Protein AF-A0A1F4V806-F1 (afdb_monomer_lite)

Foldseek 3Di:
DVPVDDVVCVVVPVVVVVQVVVQVVVQVVQVVVVHHDDGGDDPDDDDDPVSVVVVVVVVVVVVVVVVVVVVVVVVVVVVVVVVVVVVVVVVVVVVVVVPDDPVVVVVVCVVPDPPDFPPDDDPPDDGPPDPDD

Radius of gyration: 40.06 Å; chains: 1; bounding box: 88×33×92 Å

pLDDT: mean 79.91, std 14.65, range [44.66, 97.81]

Secondary structure (DSSP, 8-state):
-TTSS-HHHHHHTTHHHHHHHHHHHHHHHHHTTT--------------HHHHHHHHHHHHHHHHHHHHHHHHHHHHHHHHHHHHHHHHHHHHHHHHHHH--HHHHHHHHHHH--SPPPS---TTPPPTT----

Sequence (133 aa):
MAREFPASELYTGDVFKYQQSVQNRLISGFEENGVILDEFLVRQIKFSDGYIAAVEQKQIEQEKVKTEEFKAQQEEFIKQQKIIRAEGEARAQDILRQTIDPLVLQKMAIEKWNGILPTYLGGGAEVPFISIR

Organism: NCBI:txid1802620

Structure (mmCIF, N/CA/C/O backbone):
data_AF-A0A1F4V806-F1
#
_entry.id   AF-A0A1F4V806-F1
#
loop_
_atom_site.group_PDB
_atom_site.id
_atom_site.type_symbol
_atom_site.label_atom_id
_atom_site.label_alt_id
_atom_site.label_comp_id
_atom_site.label_asym_id
_atom_site.label_entity_id
_atom_site.label_seq_id
_atom_site.pdbx_PDB_ins_code
_atom_site.Cartn_x
_atom_site.Cartn_y
_atom_site.Cartn_z
_atom_site.occupancy
_atom_site.B_iso_or_equiv
_atom_site.auth_seq_id
_atom_site.auth_comp_id
_atom_site.auth_asym_id
_atom_site.auth_atom_id
_atom_site.pdbx_PDB_model_num
ATOM 1 N N . MET A 1 1 ? -13.486 -4.427 29.146 1.00 47.50 1 MET A N 1
ATOM 2 C CA . MET A 1 1 ? -14.514 -4.729 28.131 1.00 47.50 1 MET A CA 1
ATOM 3 C C . MET A 1 1 ? -14.227 -4.028 26.804 1.00 47.50 1 MET A C 1
ATOM 5 O O . MET A 1 1 ? -13.970 -4.742 25.857 1.00 47.50 1 MET A O 1
ATOM 9 N N . ALA A 1 2 ? -14.088 -2.697 26.722 1.00 49.31 2 ALA A N 1
ATOM 10 C CA . ALA A 1 2 ? -13.635 -2.020 25.482 1.00 49.31 2 ALA A CA 1
ATOM 11 C C . ALA A 1 2 ? -12.101 -2.010 25.243 1.00 49.31 2 ALA A C 1
ATOM 13 O O . ALA A 1 2 ? -11.627 -1.403 24.293 1.00 49.31 2 ALA A O 1
ATOM 14 N N . ARG A 1 3 ? -11.310 -2.638 26.127 1.00 51.06 3 ARG A N 1
ATOM 15 C CA . ARG A 1 3 ? -9.831 -2.655 26.066 1.00 51.06 3 ARG A CA 1
ATOM 16 C C . ARG A 1 3 ? -9.246 -3.859 25.312 1.00 51.06 3 ARG A C 1
ATOM 18 O O . ARG A 1 3 ? -8.048 -3.872 25.078 1.00 51.06 3 ARG A O 1
ATOM 25 N N . GLU A 1 4 ? -10.068 -4.857 24.981 1.00 54.03 4 GLU A N 1
ATOM 26 C CA . GLU A 1 4 ? -9.627 -6.109 24.331 1.00 54.03 4 GLU A CA 1
ATOM 27 C C . GLU A 1 4 ? -9.689 -6.045 22.800 1.00 54.03 4 GLU A C 1
ATOM 29 O O . GLU A 1 4 ? -9.076 -6.873 22.140 1.00 54.03 4 GLU A O 1
ATOM 34 N N . PHE A 1 5 ? -10.377 -5.047 22.241 1.00 54.12 5 PHE A N 1
ATOM 35 C CA . PHE A 1 5 ? -10.454 -4.832 20.801 1.00 54.12 5 PHE A CA 1
ATOM 36 C C . PHE A 1 5 ? -9.709 -3.543 20.468 1.00 54.12 5 PHE A C 1
ATOM 38 O O . PHE A 1 5 ? -10.071 -2.486 21.003 1.00 54.12 5 PHE A O 1
ATOM 45 N N . PRO A 1 6 ? -8.651 -3.590 19.639 1.00 63.25 6 PRO A N 1
ATOM 46 C CA . PRO A 1 6 ? -7.990 -2.378 19.198 1.00 63.25 6 PRO A CA 1
ATOM 47 C C . PRO A 1 6 ? -9.025 -1.536 18.459 1.00 63.25 6 PRO A C 1
ATOM 49 O O . PRO A 1 6 ? -9.763 -2.022 17.606 1.00 63.25 6 PRO A O 1
ATOM 52 N N . ALA A 1 7 ? -9.117 -0.257 18.804 1.00 62.94 7 ALA A N 1
ATOM 53 C CA . ALA A 1 7 ? -10.171 0.590 18.268 1.00 62.94 7 ALA A CA 1
ATOM 54 C C . ALA A 1 7 ? -10.076 0.799 16.740 1.00 62.94 7 ALA A C 1
ATOM 56 O O . ALA A 1 7 ? -11.063 1.187 16.125 1.00 62.94 7 ALA A O 1
ATOM 57 N N . SER A 1 8 ? -8.967 0.398 16.107 1.00 61.41 8 SER A N 1
ATOM 58 C CA . SER A 1 8 ? -8.877 0.186 14.659 1.00 61.41 8 SER A CA 1
ATOM 59 C C . SER A 1 8 ? -9.857 -0.868 14.127 1.00 61.41 8 SER A C 1
ATOM 61 O O . SER A 1 8 ? -10.453 -0.633 13.084 1.00 61.41 8 SER A O 1
ATOM 63 N N . GLU A 1 9 ? -10.071 -1.992 14.819 1.00 63.41 9 GLU A N 1
ATOM 64 C CA . GLU A 1 9 ? -11.011 -3.060 14.415 1.00 63.41 9 GLU A CA 1
ATOM 65 C C . GLU A 1 9 ? -12.473 -2.629 14.593 1.00 63.41 9 GLU A C 1
ATOM 67 O O . GLU A 1 9 ? -13.325 -2.901 13.748 1.00 63.41 9 GLU A O 1
ATOM 72 N N . LEU A 1 10 ? -12.749 -1.869 15.656 1.00 66.06 10 LEU A N 1
ATOM 73 C CA . LEU A 1 10 ? -14.063 -1.264 15.891 1.00 66.06 10 LEU A CA 1
ATOM 74 C C . LEU A 1 10 ? -14.372 -0.137 14.891 1.00 66.06 10 LEU A C 1
ATOM 76 O O . LEU A 1 10 ? -15.538 0.134 14.617 1.00 66.06 10 LEU A O 1
ATOM 80 N N . TYR A 1 11 ? -13.336 0.507 14.346 1.00 63.28 11 TYR A N 1
ATOM 81 C CA . TYR A 1 11 ? -13.442 1.549 13.324 1.00 63.28 11 TYR A CA 1
ATOM 82 C C . TYR A 1 11 ? -13.585 0.981 11.900 1.00 63.28 11 TYR A C 1
ATOM 84 O O . TYR A 1 11 ? -14.305 1.553 11.090 1.00 63.28 11 TYR A O 1
ATOM 92 N N . THR A 1 12 ? -12.941 -0.151 11.588 1.00 63.28 12 THR A N 1
ATOM 93 C CA . THR A 1 12 ? -12.912 -0.738 10.228 1.00 63.28 12 THR A CA 1
ATOM 94 C C . THR A 1 12 ? -14.024 -1.747 9.931 1.00 63.28 12 THR A C 1
ATOM 96 O O . THR A 1 12 ? -14.103 -2.241 8.809 1.00 63.28 12 THR A O 1
ATOM 99 N N . GLY A 1 13 ? -14.927 -2.008 10.884 1.00 61.88 13 GLY A N 1
ATOM 100 C CA . GLY A 1 13 ? -16.185 -2.717 10.619 1.00 61.88 13 GLY A CA 1
ATOM 101 C C . GLY A 1 13 ? -16.409 -4.018 11.390 1.00 61.88 13 GLY A C 1
ATOM 102 O O . GLY A 1 13 ? -17.444 -4.646 11.190 1.00 61.88 13 GLY A O 1
ATOM 103 N N . ASP A 1 14 ? -15.528 -4.415 12.315 1.00 68.94 14 ASP A N 1
ATOM 104 C CA . ASP A 1 14 ? -15.698 -5.654 13.098 1.00 68.94 14 ASP A CA 1
ATOM 105 C C . ASP A 1 14 ? -16.507 -5.437 14.398 1.00 68.94 14 ASP A C 1
ATOM 107 O O . ASP A 1 14 ? -16.266 -6.033 15.450 1.00 68.94 14 ASP A O 1
ATOM 111 N N . VAL A 1 15 ? -17.501 -4.541 14.342 1.00 76.81 15 VAL A N 1
ATOM 112 C CA . VAL A 1 15 ? -18.393 -4.224 15.476 1.00 76.81 15 VAL A CA 1
ATOM 113 C C . VAL A 1 15 ? -19.239 -5.441 15.866 1.00 76.81 15 VAL A C 1
ATOM 115 O O . VAL A 1 15 ? -19.583 -5.607 17.037 1.00 76.81 15 VAL A O 1
ATOM 118 N N . PHE A 1 16 ? -19.516 -6.325 14.905 1.00 81.31 16 PHE A N 1
ATOM 119 C CA . PHE A 1 16 ? -20.316 -7.531 15.098 1.00 81.31 16 PHE A CA 1
ATOM 120 C C . PHE A 1 16 ? -19.672 -8.521 16.080 1.00 81.31 16 PHE A C 1
ATOM 122 O O . PHE A 1 16 ? -20.331 -8.997 17.005 1.00 81.31 16 PHE A O 1
ATOM 129 N N . LYS A 1 17 ? -18.364 -8.796 15.959 1.00 81.31 17 LYS A N 1
ATOM 130 C CA . LYS A 1 17 ? -17.668 -9.684 16.909 1.00 81.31 17 LYS A CA 1
ATOM 131 C C . LYS A 1 17 ? -17.666 -9.117 18.321 1.00 81.31 17 LYS A C 1
ATOM 133 O O . LYS A 1 17 ? -17.868 -9.859 19.284 1.00 81.31 17 LYS A O 1
ATOM 138 N N . TYR A 1 18 ? -17.475 -7.804 18.450 1.00 82.38 18 TYR A N 1
ATOM 139 C CA . TYR A 1 18 ? -17.563 -7.136 19.743 1.00 82.38 18 TYR A CA 1
ATOM 140 C C . TYR A 1 18 ? -18.963 -7.291 20.348 1.00 82.38 18 TYR A C 1
ATOM 142 O O . TYR A 1 18 ? -19.074 -7.742 21.490 1.00 82.38 18 TYR A O 1
ATOM 150 N N . GLN A 1 19 ? -20.015 -7.003 19.571 1.00 86.31 19 GLN A N 1
ATOM 151 C CA . GLN A 1 19 ? -21.415 -7.182 19.970 1.00 86.31 19 GLN A CA 1
ATOM 152 C C . GLN A 1 19 ? -21.678 -8.603 20.473 1.00 86.31 19 GLN A C 1
ATOM 154 O O . GLN A 1 19 ? -22.113 -8.766 21.612 1.00 86.31 19 GLN A O 1
ATOM 159 N N . GLN A 1 20 ? -21.311 -9.624 19.694 1.00 87.56 20 GLN A N 1
ATOM 160 C CA . GLN A 1 20 ? -21.506 -11.024 20.071 1.00 87.56 20 GLN A CA 1
ATOM 161 C C . GLN A 1 20 ? -20.761 -11.383 21.364 1.00 87.56 20 GLN A C 1
ATOM 163 O O . GLN A 1 20 ? -21.303 -12.056 22.240 1.00 87.56 20 GLN A O 1
ATOM 168 N N . SER A 1 21 ? -19.518 -10.911 21.517 1.00 86.06 21 SER A N 1
ATOM 169 C CA . SER A 1 21 ? -18.700 -11.195 22.702 1.00 86.06 21 SER A CA 1
ATOM 170 C C . SER A 1 21 ? -19.262 -10.580 23.986 1.00 86.06 21 SER A C 1
ATOM 172 O O . SER A 1 21 ? -19.058 -11.118 25.076 1.00 86.06 21 SER A O 1
ATOM 174 N N . VAL A 1 22 ? -19.947 -9.441 23.862 1.00 88.00 22 VAL A N 1
ATOM 175 C CA . VAL A 1 22 ? -20.612 -8.767 24.976 1.00 88.00 22 VAL A CA 1
ATOM 176 C C . VAL A 1 22 ? -21.948 -9.446 25.254 1.00 88.00 22 VAL A C 1
ATOM 178 O O . VAL A 1 22 ? -22.209 -9.782 26.405 1.00 88.00 22 VAL A O 1
ATOM 181 N N . GLN A 1 23 ? -22.737 -9.738 24.216 1.00 90.31 23 GLN A N 1
ATOM 182 C CA . GLN A 1 23 ? -24.006 -10.455 24.334 1.00 90.31 23 GLN A CA 1
ATOM 183 C C . GLN A 1 23 ? -23.827 -11.780 25.078 1.00 90.31 23 GLN A C 1
ATOM 185 O O . GLN A 1 23 ? -24.483 -12.000 26.090 1.00 90.31 23 GLN A O 1
ATOM 190 N N . ASN A 1 24 ? -22.867 -12.608 24.659 1.00 89.62 24 ASN A N 1
ATOM 191 C CA . ASN A 1 24 ? -22.615 -13.914 25.272 1.00 89.62 24 ASN A CA 1
ATOM 192 C C . ASN A 1 24 ? -22.257 -13.820 26.763 1.00 89.62 24 ASN A C 1
ATOM 194 O O . ASN A 1 24 ? -22.613 -14.705 27.533 1.00 89.62 24 ASN A O 1
ATOM 198 N N . ARG A 1 25 ? -21.568 -12.751 27.183 1.00 87.69 25 ARG A N 1
ATOM 199 C CA . ARG A 1 25 ? -21.250 -12.517 28.602 1.00 87.69 25 ARG A CA 1
ATOM 200 C C . ARG A 1 25 ? -22.461 -12.026 29.395 1.00 87.69 25 ARG A C 1
ATOM 202 O O . ARG A 1 25 ? -22.554 -12.313 30.583 1.00 87.69 25 ARG A O 1
ATOM 209 N N . LEU A 1 26 ? -23.357 -11.270 28.763 1.00 90.69 26 LEU A N 1
ATOM 210 C CA . LEU A 1 26 ? -24.560 -10.750 29.408 1.00 90.69 26 LEU A CA 1
ATOM 211 C C . LEU A 1 26 ? -25.633 -11.831 29.572 1.00 90.69 26 LEU A C 1
ATOM 213 O O . LEU A 1 26 ? -26.296 -11.822 30.601 1.00 90.69 26 LEU A O 1
ATOM 217 N N . ILE A 1 27 ? -25.764 -12.778 28.634 1.00 91.69 27 ILE A N 1
ATOM 218 C CA . ILE A 1 27 ? -26.780 -13.850 28.690 1.00 91.69 27 ILE A CA 1
ATOM 219 C C . ILE A 1 27 ? -26.809 -14.520 30.068 1.00 91.69 27 ILE A C 1
ATOM 221 O O . ILE A 1 27 ? -27.845 -14.492 30.723 1.00 91.69 27 ILE A O 1
ATOM 225 N N . SER A 1 28 ? -25.667 -15.011 30.562 1.00 87.69 28 SER A N 1
ATOM 226 C CA . SER A 1 28 ? -25.611 -15.722 31.847 1.00 87.69 28 SER A CA 1
ATOM 227 C C . SER A 1 28 ? -26.072 -14.862 33.030 1.00 87.69 28 SER A C 1
ATOM 229 O O . SER A 1 28 ? -26.808 -15.335 33.887 1.00 87.69 28 SER A O 1
ATOM 231 N N . GLY A 1 29 ? -25.702 -13.577 33.058 1.00 89.31 29 GLY A N 1
ATOM 232 C CA . GLY A 1 29 ? -26.121 -12.675 34.134 1.00 89.31 29 GLY A CA 1
ATOM 233 C C . GLY A 1 29 ? -27.606 -12.304 34.075 1.00 89.31 29 GLY A C 1
ATOM 234 O O . GLY A 1 29 ? -28.226 -12.073 35.110 1.00 89.31 29 GLY A O 1
ATOM 235 N N . PHE A 1 30 ? -28.198 -12.238 32.882 1.00 91.69 30 PHE A N 1
ATOM 236 C CA . PHE A 1 30 ? -29.627 -11.960 32.724 1.00 91.69 30 PHE A CA 1
ATOM 237 C C . PHE A 1 30 ? -30.475 -13.199 33.049 1.00 91.69 30 PHE A C 1
ATO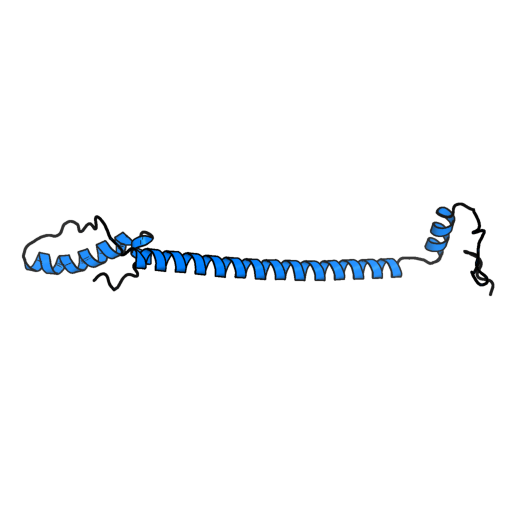M 239 O O . PHE A 1 30 ? -31.473 -13.073 33.763 1.00 91.69 30 PHE A O 1
ATOM 246 N N . GLU A 1 31 ? -30.036 -14.388 32.625 1.00 91.38 31 GLU A N 1
ATOM 247 C CA . GLU A 1 31 ? -30.692 -15.667 32.929 1.00 91.38 31 GLU A CA 1
ATOM 248 C C . GLU A 1 31 ? -30.758 -15.941 34.437 1.00 91.38 31 GLU A C 1
ATOM 250 O O . GLU A 1 31 ? -31.810 -16.337 34.937 1.00 91.38 31 GLU A O 1
ATOM 255 N N . GLU A 1 32 ? -29.686 -15.647 35.184 1.00 91.12 32 GLU A N 1
ATOM 256 C CA . GLU A 1 32 ? -29.665 -15.743 36.655 1.00 91.12 32 GLU A CA 1
ATOM 257 C C . GLU A 1 32 ? -30.748 -14.885 37.334 1.00 91.12 32 GLU A C 1
ATOM 259 O O . GLU A 1 32 ? -31.229 -15.224 38.414 1.00 91.12 32 GLU A O 1
ATOM 264 N N . ASN A 1 33 ? -31.166 -13.793 36.691 1.00 92.31 33 ASN A N 1
ATOM 265 C CA . ASN A 1 33 ? -32.206 -12.890 37.180 1.00 92.31 33 ASN A CA 1
ATOM 266 C C . ASN A 1 33 ? -33.585 -13.166 36.551 1.00 92.31 33 ASN A C 1
ATOM 268 O O . ASN A 1 33 ? -34.515 -12.379 36.736 1.00 92.31 33 ASN A O 1
ATOM 272 N N . GLY A 1 34 ? -33.735 -14.265 35.804 1.00 92.25 34 GLY A N 1
ATOM 273 C CA . GLY A 1 34 ? -34.986 -14.636 35.142 1.00 92.25 34 GLY A CA 1
ATOM 274 C C . GLY A 1 34 ? -35.353 -13.751 33.946 1.00 92.25 34 GLY A C 1
ATOM 275 O O . GLY A 1 34 ? -36.523 -13.695 33.569 1.00 92.25 34 GLY A O 1
ATOM 276 N N . VAL A 1 35 ? -34.383 -13.046 33.355 1.00 93.50 35 VAL A N 1
ATOM 277 C CA . VAL A 1 35 ? -34.581 -12.183 32.183 1.00 93.50 35 VAL A CA 1
ATOM 278 C C . VAL A 1 35 ? -33.952 -12.833 30.952 1.00 93.50 35 VAL A C 1
ATOM 280 O O . VAL A 1 35 ? -32.809 -13.274 30.991 1.00 93.50 35 VAL A O 1
ATOM 283 N N . ILE A 1 36 ? -34.683 -12.859 29.836 1.00 89.88 36 ILE A N 1
ATOM 284 C CA . ILE A 1 36 ? -34.174 -13.357 28.551 1.00 89.88 36 ILE A CA 1
ATOM 285 C C . ILE A 1 36 ? -33.631 -12.174 27.747 1.00 89.88 36 ILE A C 1
ATOM 287 O O . ILE A 1 36 ? -34.353 -11.211 27.484 1.00 89.88 36 ILE A O 1
ATOM 291 N N . LEU A 1 37 ? -32.356 -12.246 27.361 1.00 91.38 37 LEU A N 1
ATOM 292 C CA . LEU A 1 37 ? -31.731 -11.280 26.461 1.00 91.38 37 LEU A CA 1
ATOM 293 C C . LEU A 1 37 ? -31.946 -11.720 25.007 1.00 91.38 37 LEU A C 1
ATOM 295 O O . LEU A 1 37 ? -31.371 -12.718 24.586 1.00 91.38 37 LEU A O 1
ATOM 299 N N . ASP A 1 38 ? -32.744 -10.962 24.256 1.00 89.00 38 ASP A N 1
ATOM 300 C CA . ASP A 1 38 ? -33.022 -11.231 22.837 1.00 89.00 38 ASP A CA 1
ATOM 301 C C . ASP A 1 38 ? -31.846 -10.785 21.944 1.00 89.00 38 ASP A C 1
ATOM 303 O O . ASP A 1 38 ? -31.206 -11.594 21.274 1.00 89.00 38 ASP A O 1
ATOM 307 N N . GLU A 1 39 ? -31.464 -9.504 22.020 1.00 86.62 39 GLU A N 1
ATOM 308 C CA . GLU A 1 39 ? -30.375 -8.948 21.210 1.00 86.62 39 GLU A CA 1
ATOM 309 C C . GLU A 1 39 ? -29.621 -7.818 21.930 1.00 86.62 39 GLU A C 1
ATOM 311 O O . GLU A 1 39 ? -30.214 -6.980 22.618 1.00 86.62 39 GLU A O 1
ATOM 316 N N . PHE A 1 40 ? -28.297 -7.762 21.744 1.00 88.12 40 PHE A N 1
ATOM 317 C CA . PHE A 1 40 ? -27.463 -6.640 22.174 1.00 88.12 40 PHE A CA 1
ATOM 318 C C . PHE A 1 40 ? -26.899 -5.876 20.970 1.00 88.12 40 PHE A C 1
ATOM 320 O O . PHE A 1 40 ? -26.023 -6.357 20.252 1.00 88.12 40 PHE A O 1
ATOM 327 N N . LEU A 1 41 ? -27.345 -4.628 20.806 1.00 86.12 41 LEU A N 1
ATOM 328 C CA . LEU A 1 41 ? -26.933 -3.758 19.706 1.00 86.12 41 LEU A CA 1
ATOM 329 C C . LEU A 1 41 ? -26.093 -2.573 20.186 1.00 86.12 41 LEU A C 1
ATOM 331 O O . LEU A 1 41 ? -26.500 -1.767 21.027 1.00 86.12 41 LEU A O 1
ATOM 335 N N . VAL A 1 42 ? -24.930 -2.408 19.563 1.00 83.56 42 VAL A N 1
ATOM 336 C CA . VAL A 1 42 ? -24.089 -1.209 19.703 1.00 83.56 42 VAL A CA 1
ATOM 337 C C . VAL A 1 42 ? -24.529 -0.168 18.677 1.00 83.56 42 VAL A C 1
ATOM 339 O O . VAL A 1 42 ? -24.332 -0.363 17.483 1.00 83.56 42 VAL A O 1
ATOM 342 N N . ARG A 1 43 ? -25.108 0.948 19.144 1.00 80.06 43 ARG A N 1
ATOM 343 C CA . ARG A 1 43 ? -25.588 2.041 18.273 1.00 80.06 43 ARG A CA 1
ATOM 344 C C . ARG A 1 43 ? -24.478 2.954 17.761 1.00 80.06 43 ARG A C 1
ATOM 346 O O . ARG A 1 43 ? -24.496 3.352 16.605 1.00 80.06 43 ARG A O 1
ATOM 353 N N . GLN A 1 44 ? -23.550 3.340 18.634 1.00 75.12 44 GLN A N 1
ATOM 354 C CA . GLN A 1 44 ? -22.466 4.251 18.284 1.00 75.12 44 GLN A CA 1
ATOM 355 C C . GLN A 1 44 ? -21.262 4.008 19.188 1.00 75.12 44 GLN A C 1
ATOM 357 O O . GLN A 1 44 ? -21.403 3.912 20.407 1.00 75.12 44 GLN A O 1
ATOM 362 N N . ILE A 1 45 ? -20.077 3.977 18.586 1.00 76.25 45 ILE A N 1
ATOM 363 C CA . ILE A 1 45 ? -18.798 4.004 19.291 1.00 76.25 45 ILE A CA 1
ATOM 364 C C . ILE A 1 45 ? -18.183 5.380 19.037 1.00 76.25 45 ILE A C 1
ATOM 366 O O . ILE A 1 45 ? -18.091 5.818 17.891 1.00 76.25 45 ILE A O 1
ATOM 370 N N . LYS A 1 46 ? -17.814 6.093 20.103 1.00 77.94 46 LYS A N 1
ATOM 371 C CA . LYS A 1 46 ? -17.126 7.386 20.013 1.00 77.94 46 LYS A CA 1
ATOM 372 C C . LYS A 1 46 ? -15.682 7.207 20.452 1.00 77.94 46 LYS A C 1
ATOM 374 O O . LYS A 1 46 ? -15.432 6.751 21.566 1.00 77.94 46 LYS A O 1
ATOM 379 N N . PHE A 1 47 ? -14.756 7.586 19.584 1.00 78.00 47 PHE A N 1
ATOM 380 C CA . PHE A 1 47 ? -13.334 7.671 19.901 1.00 78.00 47 PHE A CA 1
ATOM 381 C C . PHE A 1 47 ? -12.960 9.125 20.179 1.00 78.00 47 PHE A C 1
ATOM 383 O O . PHE A 1 47 ? -13.650 10.036 19.726 1.00 78.00 47 PHE A O 1
ATOM 390 N N . SER A 1 48 ? -11.894 9.346 20.949 1.00 84.81 48 SER A N 1
ATOM 391 C CA . SER A 1 48 ? -11.346 10.691 21.113 1.00 84.81 48 SER A CA 1
ATOM 392 C C . SER A 1 48 ? -10.654 11.143 19.827 1.00 84.81 48 SER A C 1
ATOM 394 O O . SER A 1 48 ? -10.067 10.325 19.115 1.00 84.81 48 SER A O 1
ATOM 396 N N . ASP A 1 49 ? -10.659 12.448 19.563 1.00 85.75 49 ASP A N 1
ATOM 397 C CA . ASP A 1 49 ? -10.045 13.018 18.355 1.00 85.75 49 ASP A CA 1
ATOM 398 C C . ASP A 1 49 ? -8.555 12.659 18.246 1.00 85.75 49 ASP A C 1
ATOM 400 O O . ASP A 1 49 ? -8.075 12.264 17.185 1.00 85.75 49 ASP A O 1
ATOM 404 N N . GLY A 1 50 ? -7.828 12.692 19.370 1.00 86.12 50 GLY A N 1
ATOM 405 C CA . GLY A 1 50 ? -6.417 12.297 19.413 1.00 86.12 50 GLY A CA 1
ATOM 406 C C . GLY A 1 50 ? -6.177 10.823 19.067 1.00 86.12 50 GLY A C 1
ATOM 407 O O . GLY A 1 50 ? -5.138 10.489 18.503 1.00 86.12 50 GLY A O 1
ATOM 408 N N . TYR A 1 51 ? -7.134 9.938 19.361 1.00 79.81 51 TYR A N 1
ATOM 409 C CA . TYR A 1 51 ? -7.038 8.530 18.978 1.00 79.81 51 TYR A CA 1
ATOM 410 C C . TYR A 1 51 ? -7.278 8.335 17.476 1.00 79.81 51 TYR A C 1
ATOM 412 O O . TYR A 1 51 ? -6.531 7.599 16.834 1.00 79.81 51 TYR A O 1
ATOM 420 N N . ILE A 1 52 ? -8.282 9.017 16.914 1.00 81.81 52 ILE A N 1
ATOM 421 C CA . ILE A 1 52 ? -8.579 8.983 15.473 1.00 81.81 52 ILE A CA 1
ATOM 422 C C . ILE A 1 52 ? -7.352 9.447 14.682 1.00 81.81 52 ILE A C 1
ATOM 424 O O . ILE A 1 52 ? -6.888 8.722 13.805 1.00 81.81 52 ILE A O 1
ATOM 428 N N . ALA A 1 53 ? -6.767 10.582 15.074 1.00 86.06 53 ALA A N 1
ATOM 429 C CA . ALA A 1 53 ? -5.565 11.119 14.442 1.00 86.06 53 ALA A CA 1
ATOM 430 C C . ALA A 1 53 ? -4.377 10.143 14.514 1.00 86.06 53 ALA A C 1
ATOM 432 O O . ALA A 1 53 ? -3.666 9.956 13.531 1.00 86.06 53 ALA A O 1
ATOM 433 N N . ALA A 1 54 ? -4.166 9.477 15.655 1.00 84.88 54 ALA A N 1
ATOM 434 C CA . ALA A 1 54 ?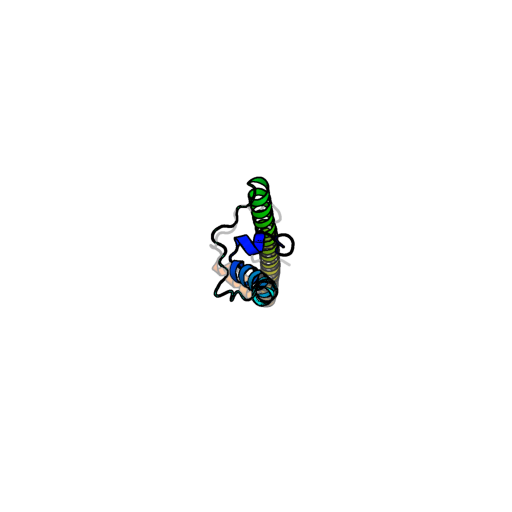 -3.085 8.503 15.803 1.00 84.88 54 ALA A CA 1
ATOM 435 C C . ALA A 1 54 ? -3.277 7.255 14.919 1.00 84.88 54 ALA A C 1
ATOM 437 O O . ALA A 1 54 ? -2.306 6.730 14.372 1.00 84.88 54 ALA A O 1
ATOM 438 N N . VAL A 1 55 ? -4.514 6.768 14.771 1.00 84.31 55 VAL A N 1
ATOM 439 C CA . VAL A 1 55 ? -4.823 5.626 13.895 1.00 84.31 55 VAL A CA 1
ATOM 440 C C . VAL A 1 55 ? -4.647 6.000 12.429 1.00 84.31 55 VAL A C 1
ATOM 442 O O . VAL A 1 55 ? -4.023 5.240 11.692 1.00 84.31 55 VAL A O 1
ATOM 445 N N . GLU A 1 56 ? -5.150 7.160 12.018 1.00 84.00 56 GLU A N 1
ATOM 446 C CA . GLU A 1 56 ? -4.991 7.675 10.657 1.00 84.00 56 GLU A CA 1
ATOM 447 C C . GLU A 1 56 ? -3.509 7.862 10.312 1.00 84.00 56 GLU A C 1
ATOM 449 O O . GLU A 1 56 ? -3.036 7.350 9.299 1.00 84.00 56 GLU A O 1
ATOM 454 N N . GLN A 1 57 ? -2.740 8.475 11.212 1.00 89.44 57 GLN A N 1
ATOM 455 C CA . GLN A 1 57 ? -1.297 8.636 11.052 1.00 89.44 57 GLN A CA 1
ATOM 456 C C . GLN A 1 57 ? -0.584 7.288 10.885 1.00 89.44 57 GLN A C 1
ATOM 458 O O . GLN A 1 57 ? 0.253 7.134 9.996 1.00 89.44 57 GLN A O 1
ATOM 463 N N . LYS A 1 58 ? -0.948 6.283 11.690 1.00 90.25 58 LYS A N 1
ATOM 464 C CA . LYS A 1 58 ? -0.394 4.930 11.567 1.00 90.25 58 LYS A CA 1
ATOM 465 C C . LYS A 1 58 ? -0.747 4.284 10.223 1.00 90.25 58 LYS A C 1
ATOM 467 O O . LYS A 1 58 ? 0.100 3.606 9.648 1.00 90.25 58 LYS A O 1
ATOM 472 N N . GLN A 1 59 ? -1.967 4.478 9.719 1.00 87.44 59 GLN A N 1
ATOM 473 C CA . GLN A 1 59 ? -2.368 3.978 8.398 1.00 87.44 59 GLN A CA 1
ATOM 474 C C . GLN A 1 59 ? -1.559 4.648 7.282 1.00 87.44 59 GLN A C 1
ATOM 476 O O . GLN A 1 59 ? -1.023 3.951 6.423 1.00 87.44 59 GLN A O 1
ATOM 481 N N . ILE A 1 60 ? -1.385 5.972 7.348 1.00 91.62 60 ILE A N 1
ATOM 482 C CA . ILE A 1 60 ? -0.565 6.736 6.398 1.00 91.62 60 ILE A CA 1
ATOM 483 C C . ILE A 1 60 ? 0.886 6.242 6.412 1.00 91.62 60 ILE A C 1
ATOM 485 O O . ILE A 1 60 ? 1.498 6.071 5.360 1.00 91.62 60 ILE A O 1
ATOM 489 N N . GLU A 1 61 ? 1.465 6.006 7.588 1.00 92.69 61 GLU A N 1
ATOM 490 C CA . GLU A 1 61 ? 2.829 5.481 7.710 1.00 92.69 61 GLU A CA 1
ATOM 491 C C . GLU A 1 61 ? 2.961 4.075 7.121 1.00 92.69 61 GLU A C 1
ATOM 493 O O . GLU A 1 61 ? 3.909 3.811 6.384 1.00 92.69 61 GLU A O 1
ATOM 498 N N . GLN A 1 62 ? 1.996 3.189 7.379 1.00 92.50 62 GLN A N 1
ATOM 499 C CA . GLN A 1 62 ? 1.972 1.850 6.787 1.00 92.50 62 GLN A CA 1
ATOM 500 C C . GLN A 1 62 ? 1.856 1.897 5.259 1.00 92.50 62 GLN A C 1
ATOM 502 O O . GLN A 1 62 ? 2.556 1.159 4.563 1.00 92.50 62 GLN A O 1
ATOM 507 N N . GLU A 1 63 ? 1.011 2.779 4.726 1.00 93.44 63 GLU A N 1
ATOM 508 C CA . GLU A 1 63 ? 0.867 2.976 3.285 1.00 93.44 63 GLU A CA 1
ATOM 509 C C . GLU A 1 63 ? 2.148 3.542 2.657 1.00 93.44 63 GLU A C 1
ATOM 511 O O . GLU A 1 63 ? 2.581 3.069 1.603 1.00 93.44 63 GLU A O 1
ATOM 516 N N . LYS A 1 64 ? 2.814 4.490 3.330 1.00 95.44 64 LYS A N 1
ATOM 517 C CA . LYS A 1 64 ? 4.115 5.026 2.904 1.00 95.44 64 LYS A CA 1
ATOM 518 C C . LYS A 1 64 ? 5.192 3.952 2.863 1.00 95.44 64 LYS A C 1
ATOM 520 O O . LYS A 1 64 ? 5.884 3.852 1.856 1.00 95.44 64 LYS A O 1
ATOM 525 N N . VAL A 1 65 ? 5.314 3.134 3.911 1.00 95.12 65 VAL A N 1
ATOM 526 C CA . VAL A 1 65 ? 6.279 2.022 3.943 1.00 95.12 65 VAL A CA 1
ATOM 527 C C . VAL A 1 65 ? 6.032 1.079 2.769 1.00 95.12 65 VAL A C 1
ATOM 529 O O . VAL A 1 65 ? 6.948 0.810 2.000 1.00 95.12 65 VAL A O 1
ATOM 532 N N . LYS A 1 66 ? 4.779 0.663 2.562 1.00 95.12 66 LYS A N 1
ATOM 533 C CA . LYS A 1 66 ? 4.405 -0.215 1.448 1.00 95.12 66 LYS A CA 1
ATOM 534 C C . LYS A 1 66 ? 4.714 0.413 0.083 1.00 95.12 66 LYS A C 1
ATOM 536 O O . LYS A 1 66 ? 5.154 -0.272 -0.836 1.00 95.12 66 LYS A O 1
ATOM 541 N N . THR A 1 67 ? 4.498 1.719 -0.055 1.00 95.50 67 THR A N 1
ATOM 542 C CA . THR A 1 67 ? 4.803 2.464 -1.284 1.00 95.50 67 THR A CA 1
ATOM 543 C C . THR A 1 67 ? 6.303 2.495 -1.564 1.00 95.50 67 THR A C 1
ATOM 545 O O . THR A 1 67 ? 6.718 2.221 -2.689 1.00 95.50 67 THR A O 1
ATOM 548 N N . GLU A 1 68 ? 7.121 2.785 -0.553 1.00 95.44 68 GLU A N 1
ATOM 549 C CA . GLU A 1 68 ? 8.581 2.786 -0.689 1.00 95.44 68 GLU A CA 1
ATOM 550 C C . GLU A 1 68 ? 9.129 1.379 -0.972 1.00 95.44 68 GLU A C 1
ATOM 552 O O . GLU A 1 68 ? 10.010 1.228 -1.815 1.00 95.44 68 GLU A O 1
ATOM 557 N N . GLU A 1 69 ? 8.562 0.331 -0.365 1.00 96.19 69 GLU A N 1
ATOM 558 C CA . GLU A 1 69 ? 8.900 -1.062 -0.689 1.00 96.19 69 GLU A CA 1
ATOM 559 C C . GLU A 1 69 ? 8.622 -1.392 -2.163 1.00 96.19 69 GLU A C 1
ATOM 561 O O . GLU A 1 69 ? 9.482 -1.947 -2.850 1.00 96.19 69 GLU A O 1
ATOM 566 N N . PHE A 1 70 ? 7.449 -1.015 -2.685 1.00 96.38 70 PHE A N 1
ATOM 567 C CA . PHE A 1 70 ? 7.133 -1.215 -4.101 1.00 96.38 70 PHE A CA 1
ATOM 568 C C . PHE A 1 70 ? 8.045 -0.413 -5.025 1.00 96.38 70 PHE A C 1
ATOM 570 O O . PHE A 1 70 ? 8.440 -0.906 -6.083 1.00 96.38 70 PHE A O 1
ATOM 577 N N . LYS A 1 71 ? 8.399 0.811 -4.634 1.00 97.25 71 LYS A N 1
ATOM 578 C CA . LYS A 1 71 ? 9.323 1.648 -5.396 1.00 97.25 71 LYS A CA 1
ATOM 579 C C . LYS A 1 71 ? 10.722 1.033 -5.440 1.00 97.25 71 LYS A C 1
ATOM 581 O O . LYS A 1 71 ? 11.298 0.940 -6.521 1.00 97.25 71 LYS A O 1
ATOM 586 N N . ALA A 1 72 ? 11.228 0.539 -4.312 1.00 96.31 72 ALA A N 1
ATOM 587 C CA . ALA A 1 72 ? 12.509 -0.159 -4.250 1.00 96.31 72 ALA A CA 1
ATOM 588 C C . ALA A 1 72 ? 12.519 -1.409 -5.148 1.00 96.31 72 ALA A C 1
ATOM 590 O O . ALA A 1 72 ? 13.452 -1.602 -5.928 1.00 96.31 72 ALA A O 1
ATOM 591 N N . GLN A 1 73 ? 11.450 -2.215 -5.115 1.00 97.19 73 GLN A N 1
ATOM 592 C CA . GLN A 1 73 ? 11.300 -3.364 -6.018 1.00 97.19 73 GLN A CA 1
ATOM 593 C C . GLN A 1 73 ? 11.273 -2.935 -7.492 1.00 97.19 73 GLN A C 1
ATOM 595 O O . GLN A 1 73 ? 11.927 -3.548 -8.334 1.00 97.19 73 GLN A O 1
ATOM 600 N N . GLN A 1 74 ? 10.551 -1.861 -7.824 1.00 97.19 74 GLN A N 1
ATOM 601 C CA . GLN A 1 74 ? 10.514 -1.325 -9.184 1.00 97.19 74 GLN A CA 1
ATOM 602 C C . GLN A 1 74 ? 11.906 -0.885 -9.663 1.00 97.19 74 GLN A C 1
ATOM 604 O O . GLN A 1 74 ? 12.295 -1.197 -10.790 1.00 97.19 74 GLN A O 1
ATOM 609 N N . GLU A 1 75 ? 12.673 -0.195 -8.820 1.00 96.56 75 GLU A N 1
ATOM 610 C CA . GLU A 1 75 ? 14.045 0.211 -9.134 1.00 96.56 75 GLU A CA 1
ATOM 611 C C . GLU A 1 75 ? 14.974 -0.995 -9.333 1.00 96.56 75 GLU A C 1
ATOM 613 O O . GLU A 1 75 ? 15.809 -0.987 -10.244 1.00 96.56 75 GLU A O 1
ATOM 618 N N . GLU A 1 76 ? 14.793 -2.062 -8.551 1.00 97.44 76 GLU A N 1
ATOM 619 C CA . GLU A 1 76 ? 15.519 -3.317 -8.736 1.00 97.44 76 GLU A CA 1
ATOM 620 C C . GLU A 1 76 ? 15.213 -3.953 -10.099 1.00 97.44 76 GLU A C 1
ATOM 622 O O . GLU A 1 76 ? 16.140 -4.301 -10.838 1.00 97.44 76 GLU A O 1
ATOM 627 N N . PHE A 1 77 ? 13.938 -4.029 -10.491 1.00 97.75 77 PHE A N 1
ATOM 628 C CA . PHE A 1 77 ? 13.551 -4.528 -11.813 1.00 97.75 77 PHE A CA 1
ATOM 629 C C . PHE A 1 77 ? 14.141 -3.682 -12.944 1.00 97.75 77 PHE A C 1
ATOM 631 O O . PHE A 1 77 ? 14.658 -4.230 -13.919 1.00 97.75 77 PHE A O 1
ATOM 638 N N . ILE A 1 78 ? 14.131 -2.352 -12.812 1.00 97.06 78 ILE A N 1
ATOM 639 C CA . ILE A 1 78 ? 14.744 -1.447 -13.796 1.00 97.06 78 ILE A CA 1
ATOM 640 C C . ILE A 1 78 ? 16.253 -1.697 -13.894 1.00 97.06 78 ILE A C 1
ATOM 642 O O . ILE A 1 78 ? 16.809 -1.728 -14.997 1.00 97.06 78 ILE A O 1
ATOM 646 N N . LYS A 1 79 ? 16.936 -1.891 -12.761 1.00 97.69 79 LYS A N 1
ATOM 647 C CA . LYS A 1 79 ? 18.365 -2.225 -12.731 1.00 97.69 79 LYS A CA 1
ATOM 648 C C . LYS A 1 79 ? 18.634 -3.544 -13.458 1.00 97.69 79 LYS A C 1
ATOM 650 O O . LYS A 1 79 ? 19.508 -3.580 -14.323 1.00 97.69 79 LYS A O 1
ATOM 655 N N . GLN A 1 80 ? 17.877 -4.596 -13.153 1.00 97.31 80 GLN A N 1
ATOM 656 C CA . GLN A 1 80 ? 18.014 -5.900 -13.811 1.00 97.31 80 GLN A CA 1
ATOM 657 C C . GLN A 1 80 ? 17.749 -5.800 -15.319 1.00 97.31 80 GLN A C 1
ATOM 659 O O . GLN A 1 80 ? 18.538 -6.298 -16.121 1.00 97.31 80 GLN A O 1
ATOM 664 N N . GLN A 1 81 ? 16.701 -5.078 -15.727 1.00 97.56 81 GLN A N 1
ATOM 665 C CA . GLN A 1 81 ? 16.385 -4.850 -17.136 1.00 97.56 81 GLN A CA 1
ATOM 666 C C . GLN A 1 81 ? 17.536 -4.157 -17.880 1.00 97.56 81 GLN A C 1
ATOM 668 O O . GLN A 1 81 ? 17.858 -4.539 -19.006 1.00 97.56 81 GLN A O 1
ATOM 673 N N . LYS A 1 82 ? 18.177 -3.153 -17.264 1.00 97.81 82 LYS A N 1
ATOM 674 C CA . LYS A 1 82 ? 19.338 -2.462 -17.849 1.00 97.81 82 LYS A CA 1
ATOM 675 C C . LYS A 1 82 ? 20.534 -3.394 -18.026 1.00 97.81 82 LYS A C 1
ATOM 677 O O . LYS A 1 82 ? 21.172 -3.334 -19.072 1.00 97.81 82 LYS A O 1
ATOM 682 N N . ILE A 1 83 ? 20.811 -4.252 -17.044 1.00 97.69 83 ILE A N 1
ATOM 683 C CA . ILE A 1 83 ? 21.892 -5.245 -17.126 1.00 97.69 83 ILE A CA 1
ATOM 684 C C . ILE A 1 83 ? 21.627 -6.207 -18.287 1.00 97.69 83 ILE A C 1
ATOM 686 O O . ILE A 1 83 ? 22.467 -6.339 -19.169 1.00 97.69 83 ILE A O 1
ATOM 690 N N . ILE A 1 84 ? 20.428 -6.794 -18.349 1.00 97.44 84 ILE A N 1
ATOM 691 C CA . ILE A 1 84 ? 20.049 -7.737 -19.412 1.00 97.44 84 ILE A CA 1
ATOM 692 C C . ILE A 1 84 ? 20.137 -7.075 -20.792 1.00 97.44 84 ILE A C 1
ATOM 694 O O . ILE A 1 84 ? 20.631 -7.681 -21.742 1.00 97.44 84 ILE A O 1
ATOM 698 N N . ARG A 1 85 ? 19.686 -5.819 -20.915 1.00 96.44 85 ARG A N 1
ATOM 699 C CA . ARG A 1 85 ? 19.799 -5.062 -22.167 1.00 96.44 85 ARG A CA 1
ATOM 700 C C . ARG A 1 85 ? 21.259 -4.855 -22.566 1.00 96.44 85 ARG A C 1
ATOM 702 O O . ARG A 1 85 ? 21.603 -5.154 -23.704 1.00 96.44 85 ARG A O 1
ATOM 709 N N . ALA A 1 86 ? 22.101 -4.389 -21.646 1.00 96.31 86 ALA A N 1
ATOM 710 C CA . ALA A 1 86 ? 23.519 -4.161 -21.914 1.00 96.31 86 ALA A CA 1
ATOM 711 C C . ALA A 1 86 ? 24.248 -5.460 -22.295 1.00 96.31 86 ALA A C 1
ATOM 713 O O . ALA A 1 86 ? 25.047 -5.467 -23.227 1.00 96.31 86 ALA A O 1
ATOM 714 N N . GLU A 1 87 ? 23.934 -6.578 -21.635 1.00 96.75 87 GLU A N 1
ATOM 715 C CA . GLU A 1 87 ? 24.456 -7.897 -22.004 1.00 96.75 87 GLU A CA 1
ATOM 716 C C . GLU A 1 87 ? 23.997 -8.335 -23.400 1.00 96.75 87 GLU A C 1
ATOM 718 O O . GLU A 1 87 ? 24.794 -8.865 -24.174 1.00 96.75 87 GLU A O 1
ATOM 723 N N . GLY A 1 88 ? 22.723 -8.114 -23.735 1.00 96.94 88 GLY A N 1
ATOM 724 C CA . GLY A 1 88 ? 22.180 -8.407 -25.061 1.00 96.94 88 GLY A CA 1
ATOM 725 C C . GLY A 1 88 ? 22.857 -7.587 -26.159 1.00 96.94 88 GLY A C 1
ATOM 726 O O . GLY A 1 88 ? 23.244 -8.138 -27.187 1.00 96.94 88 GLY A O 1
ATOM 727 N N . GLU A 1 89 ? 23.057 -6.291 -25.920 1.00 94.69 89 GLU A N 1
ATOM 728 C CA . GLU A 1 89 ? 23.776 -5.394 -26.828 1.00 94.69 89 GLU A CA 1
ATOM 729 C C . GLU A 1 89 ? 25.243 -5.811 -26.989 1.00 94.69 89 GLU A C 1
ATOM 731 O O . GLU A 1 89 ? 25.723 -5.902 -28.117 1.00 94.69 89 GLU A O 1
ATOM 736 N N . ALA A 1 90 ? 25.940 -6.139 -25.896 1.00 93.81 90 ALA A N 1
ATOM 737 C CA . ALA A 1 90 ? 27.325 -6.607 -25.943 1.00 93.81 90 ALA A CA 1
ATOM 738 C C . ALA A 1 90 ? 27.462 -7.899 -26.765 1.00 93.81 90 ALA A C 1
ATOM 740 O O . ALA A 1 90 ? 28.272 -7.957 -27.689 1.00 93.81 90 ALA A O 1
ATOM 741 N N . ARG A 1 91 ? 26.604 -8.900 -26.516 1.00 92.19 91 ARG A N 1
ATOM 742 C CA . ARG A 1 91 ? 26.596 -10.148 -27.299 1.00 92.19 91 ARG A CA 1
ATOM 743 C C . ARG A 1 91 ? 26.277 -9.901 -28.771 1.00 92.19 91 ARG A C 1
ATOM 745 O O . ARG A 1 91 ? 26.895 -10.515 -29.635 1.00 92.19 91 ARG A O 1
ATOM 752 N N . ALA A 1 92 ? 25.335 -9.006 -29.072 1.00 89.44 92 ALA A N 1
ATOM 753 C CA . ALA A 1 92 ? 25.020 -8.642 -30.450 1.00 89.44 92 ALA A CA 1
ATOM 754 C C . ALA A 1 92 ? 26.230 -8.004 -31.154 1.00 89.44 92 ALA A C 1
ATOM 756 O O . ALA A 1 9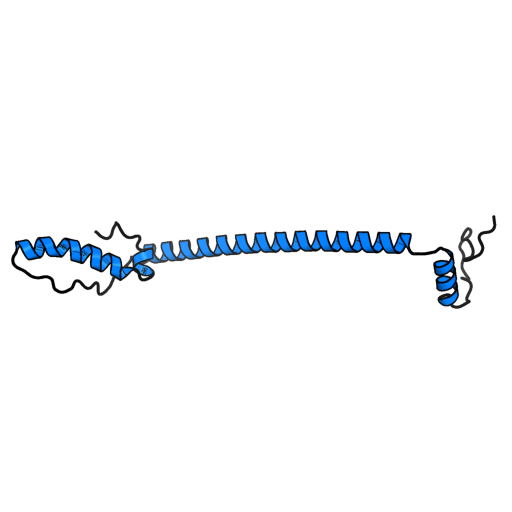2 ? 26.534 -8.367 -32.288 1.00 89.44 92 ALA A O 1
ATOM 757 N N . GLN A 1 93 ? 26.954 -7.107 -30.477 1.00 87.50 93 GLN A N 1
ATOM 758 C CA . GLN A 1 93 ? 28.184 -6.506 -31.001 1.00 87.50 93 GLN A CA 1
ATOM 759 C C . GLN A 1 93 ? 29.290 -7.544 -31.226 1.00 87.50 93 GLN A C 1
ATOM 761 O O . GLN A 1 93 ? 29.959 -7.502 -32.258 1.00 87.50 93 GLN A O 1
ATOM 766 N N . ASP A 1 94 ? 29.461 -8.497 -30.310 1.00 89.75 94 ASP A N 1
ATOM 767 C CA . ASP A 1 94 ? 30.443 -9.574 -30.464 1.00 89.75 94 ASP A CA 1
ATOM 768 C C . ASP A 1 94 ? 30.122 -10.471 -31.666 1.00 89.75 94 ASP A C 1
ATOM 770 O O . ASP A 1 94 ? 31.009 -10.771 -32.467 1.00 89.75 94 ASP A O 1
ATOM 774 N N . ILE A 1 95 ? 28.849 -10.835 -31.854 1.00 84.31 95 ILE A N 1
ATOM 775 C CA . ILE A 1 95 ? 28.400 -11.604 -33.024 1.00 84.31 95 ILE A CA 1
ATOM 776 C C . ILE A 1 95 ? 28.632 -10.808 -34.312 1.00 84.31 95 ILE A C 1
ATOM 778 O O . ILE A 1 95 ? 29.135 -11.362 -35.289 1.00 84.31 95 ILE A O 1
ATOM 782 N N . LEU A 1 96 ? 28.317 -9.509 -34.332 1.00 81.19 96 LEU A N 1
ATOM 783 C CA . LEU A 1 96 ? 28.585 -8.653 -35.491 1.00 81.19 96 LEU A CA 1
ATOM 784 C C . LEU A 1 96 ? 30.082 -8.633 -35.824 1.00 81.19 96 LEU A C 1
ATOM 786 O O . LEU A 1 96 ? 30.456 -8.857 -36.968 1.00 81.19 96 LEU A O 1
ATOM 790 N N . ARG A 1 97 ? 30.958 -8.456 -34.831 1.00 79.75 97 ARG A N 1
ATOM 791 C CA . ARG A 1 97 ? 32.415 -8.481 -35.043 1.00 79.75 97 ARG A CA 1
ATOM 792 C C . ARG A 1 97 ? 32.912 -9.808 -35.610 1.00 79.75 97 ARG A C 1
ATOM 794 O O . ARG A 1 97 ? 33.800 -9.798 -36.452 1.00 79.75 97 ARG A O 1
ATOM 801 N N . GLN A 1 98 ? 32.353 -10.929 -35.160 1.00 78.88 98 GLN A N 1
ATOM 802 C CA . GLN A 1 98 ? 32.730 -12.261 -35.644 1.00 78.88 98 GLN A CA 1
ATOM 803 C C . GLN A 1 98 ? 32.184 -12.575 -37.043 1.00 78.88 98 GLN A C 1
ATOM 805 O O . GLN A 1 98 ? 32.787 -13.359 -37.769 1.00 78.88 98 GLN A O 1
ATOM 810 N N . THR A 1 99 ? 31.041 -11.997 -37.418 1.00 71.88 99 THR A N 1
ATOM 811 C CA . THR A 1 99 ? 30.354 -12.289 -38.690 1.00 71.88 99 THR A CA 1
ATOM 812 C C . THR A 1 99 ? 30.763 -11.364 -39.832 1.00 71.88 99 THR A C 1
ATOM 814 O O . THR A 1 99 ? 30.477 -11.658 -40.992 1.00 71.88 99 THR A O 1
ATOM 817 N N . ILE A 1 100 ? 31.436 -1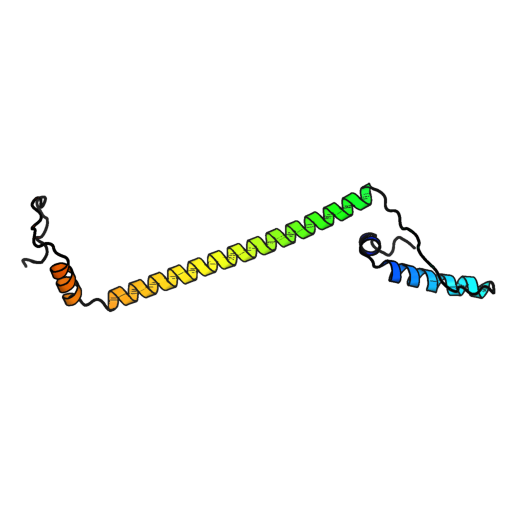0.253 -39.532 1.00 72.62 100 ILE A N 1
ATOM 818 C CA . ILE A 1 100 ? 31.902 -9.312 -40.543 1.00 72.62 100 ILE A CA 1
ATOM 819 C C . ILE A 1 100 ? 33.194 -9.827 -41.201 1.00 72.62 100 ILE A C 1
ATOM 821 O O . ILE A 1 100 ? 34.274 -9.801 -40.613 1.00 72.62 100 ILE A O 1
ATOM 825 N N . ASP A 1 101 ? 33.079 -10.245 -42.462 1.00 74.12 101 ASP A N 1
ATOM 826 C CA . ASP A 1 101 ? 34.216 -10.544 -43.338 1.00 74.12 101 ASP A CA 1
ATOM 827 C C . ASP A 1 101 ? 34.891 -9.226 -43.798 1.00 74.12 101 ASP A C 1
ATOM 829 O O . ASP A 1 101 ? 34.194 -8.319 -44.282 1.00 74.12 101 ASP A O 1
ATOM 833 N N . PRO A 1 102 ? 36.230 -9.090 -43.687 1.00 72.94 102 PRO A N 1
ATOM 834 C CA . PRO A 1 102 ? 36.981 -7.941 -44.199 1.00 72.94 102 PRO A CA 1
ATOM 835 C C . PRO A 1 102 ? 36.650 -7.557 -45.649 1.00 72.94 102 PRO A C 1
ATOM 837 O O . PRO A 1 102 ? 36.636 -6.370 -45.982 1.00 72.94 102 PRO A O 1
ATOM 840 N N . LEU A 1 103 ? 36.330 -8.529 -46.507 1.00 67.56 103 LEU A N 1
ATOM 841 C CA . LEU A 1 103 ? 35.956 -8.290 -47.901 1.00 67.56 103 LEU A CA 1
ATOM 842 C C . LEU A 1 103 ? 34.591 -7.592 -48.023 1.00 67.56 103 LEU A C 1
ATOM 844 O O . LEU A 1 103 ? 34.398 -6.742 -48.893 1.00 67.56 103 LEU A O 1
ATOM 848 N N . VAL A 1 104 ? 33.649 -7.898 -47.127 1.00 71.38 104 VAL A N 1
ATOM 849 C CA . VAL A 1 104 ? 32.319 -7.272 -47.098 1.00 71.38 104 VAL A CA 1
ATOM 850 C C . VAL A 1 104 ? 32.412 -5.833 -46.588 1.00 71.38 104 VAL A C 1
ATOM 852 O O . VAL A 1 104 ? 31.748 -4.956 -47.139 1.00 71.38 104 VAL A O 1
ATOM 855 N N . LEU A 1 105 ? 33.283 -5.550 -45.610 1.00 71.31 105 LEU A N 1
ATOM 856 C CA . LEU A 1 105 ? 33.584 -4.172 -45.191 1.00 71.31 105 LEU A CA 1
ATOM 857 C C . LEU A 1 105 ? 34.194 -3.349 -46.322 1.00 71.31 105 LEU A C 1
ATOM 859 O O . LEU A 1 105 ? 33.752 -2.227 -46.549 1.00 71.31 105 LEU A O 1
ATOM 863 N N . GLN A 1 106 ? 35.176 -3.901 -47.043 1.00 70.56 106 GLN A N 1
ATOM 864 C CA . GLN A 1 106 ? 35.778 -3.225 -48.194 1.00 70.56 106 GLN A CA 1
ATOM 865 C C . GLN A 1 106 ? 34.731 -2.945 -49.273 1.00 70.56 106 GLN A C 1
ATOM 867 O O . GLN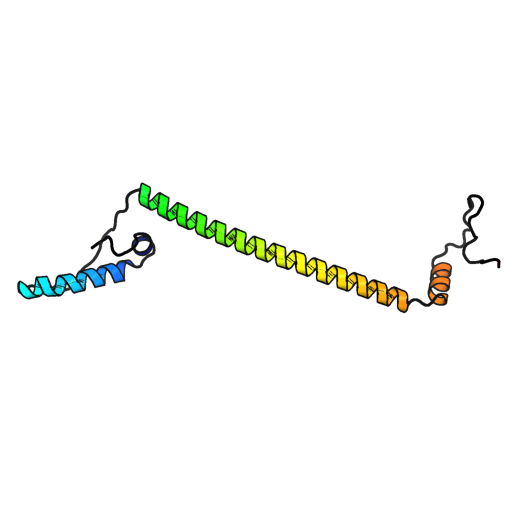 A 1 106 ? 34.638 -1.819 -49.756 1.00 70.56 106 GLN A O 1
ATOM 872 N N . LYS A 1 107 ? 33.883 -3.928 -49.596 1.00 70.88 107 LYS A N 1
ATOM 873 C CA . LYS A 1 107 ? 32.789 -3.749 -50.556 1.00 70.88 107 LYS A CA 1
ATOM 874 C 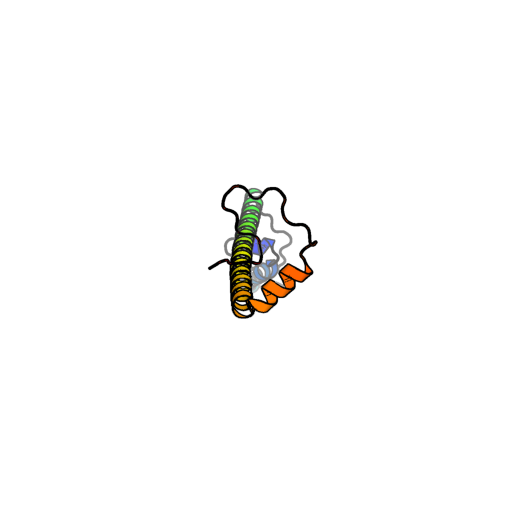C . LYS A 1 107 ? 31.801 -2.662 -50.111 1.00 70.88 107 LYS A C 1
ATOM 876 O O . LYS A 1 107 ? 31.491 -1.781 -50.906 1.00 70.88 107 LYS A O 1
ATOM 881 N N . MET A 1 108 ? 31.337 -2.679 -48.858 1.00 74.12 108 MET A N 1
ATOM 882 C CA . MET A 1 108 ? 30.424 -1.653 -48.327 1.00 74.12 108 MET A CA 1
ATOM 883 C C . MET A 1 108 ? 31.068 -0.267 -48.293 1.00 74.12 108 MET A C 1
ATOM 885 O O . MET A 1 108 ? 30.401 0.727 -48.568 1.00 74.12 108 MET A O 1
ATOM 889 N N . ALA A 1 109 ? 32.359 -0.194 -47.972 1.00 73.44 109 ALA A N 1
ATOM 890 C CA . ALA A 1 109 ? 33.101 1.053 -47.993 1.00 73.44 109 ALA A CA 1
ATOM 891 C C . ALA A 1 109 ? 33.209 1.606 -49.420 1.00 73.44 109 ALA A C 1
ATOM 893 O O . ALA A 1 109 ? 32.976 2.793 -49.603 1.00 73.44 109 ALA A O 1
ATOM 894 N N . ILE A 1 110 ? 33.459 0.759 -50.426 1.00 73.12 110 ILE A N 1
ATOM 895 C CA . ILE A 1 110 ? 33.458 1.151 -51.844 1.00 73.12 110 ILE A CA 1
ATOM 896 C C . ILE A 1 110 ? 32.057 1.602 -52.291 1.00 73.12 110 ILE A C 1
ATOM 898 O O . ILE A 1 110 ? 31.932 2.657 -52.901 1.00 73.12 110 ILE A O 1
ATOM 902 N N . GLU A 1 111 ? 30.996 0.856 -51.959 1.00 72.12 111 GLU A N 1
ATOM 903 C CA . GLU A 1 111 ? 29.608 1.202 -52.323 1.00 72.12 111 GLU A CA 1
ATOM 904 C C . GLU A 1 111 ? 29.118 2.504 -51.664 1.00 72.12 111 GLU A C 1
ATOM 906 O O . GLU A 1 111 ? 28.314 3.233 -52.245 1.00 72.12 111 GLU A O 1
ATOM 911 N N . LYS A 1 112 ? 29.573 2.803 -50.440 1.00 76.12 112 LYS A N 1
ATOM 912 C CA . LYS A 1 112 ? 29.233 4.038 -49.710 1.00 76.12 112 LYS A CA 1
ATOM 913 C C . LYS A 1 112 ? 30.181 5.196 -50.005 1.00 76.12 112 LYS A C 1
ATOM 915 O O . LYS A 1 112 ? 29.892 6.322 -49.597 1.00 76.12 112 LYS A O 1
ATOM 920 N N . TRP A 1 113 ? 31.295 4.947 -50.685 1.00 76.06 113 TRP A N 1
ATOM 921 C CA . TRP A 1 113 ? 32.246 5.988 -51.031 1.00 76.06 113 TRP A CA 1
ATOM 922 C C . TRP A 1 113 ? 31.734 6.797 -52.225 1.00 76.06 113 TRP A C 1
ATOM 924 O O . TRP A 1 113 ? 31.361 6.263 -53.264 1.00 76.06 113 TRP A O 1
ATOM 934 N N . ASN A 1 114 ? 31.730 8.121 -52.083 1.00 67.25 114 ASN A N 1
ATOM 935 C CA . ASN A 1 114 ? 31.256 9.066 -53.096 1.00 67.25 114 ASN A CA 1
ATOM 936 C C . ASN A 1 114 ? 32.273 9.326 -54.228 1.00 67.25 114 ASN A C 1
ATOM 938 O O . ASN A 1 114 ? 32.078 10.249 -55.015 1.00 67.25 114 ASN A O 1
ATOM 942 N N . GLY A 1 115 ? 33.366 8.556 -54.296 1.00 67.56 115 GLY A N 1
ATOM 943 C CA . GLY A 1 115 ? 34.403 8.666 -55.328 1.00 67.56 115 GLY A CA 1
ATOM 944 C C . GLY A 1 115 ? 35.276 9.924 -55.243 1.00 67.56 115 GLY A C 1
ATOM 945 O O . GLY A 1 115 ? 36.110 10.143 -56.119 1.00 67.56 115 GLY A O 1
ATOM 946 N N . ILE A 1 116 ? 35.112 10.754 -54.207 1.00 70.94 116 ILE A N 1
ATOM 947 C CA . ILE A 1 116 ? 35.918 11.960 -53.998 1.00 70.94 116 ILE A CA 1
ATOM 948 C C . ILE A 1 116 ? 37.045 11.618 -53.022 1.00 70.94 116 ILE A C 1
ATOM 950 O O . ILE A 1 116 ? 36.801 11.227 -51.877 1.00 70.94 116 ILE A O 1
ATOM 954 N N . LEU A 1 117 ? 38.291 11.761 -53.481 1.00 62.22 117 LEU A N 1
ATOM 955 C CA . LEU A 1 117 ? 39.468 11.629 -52.624 1.00 62.22 117 LEU A CA 1
ATOM 956 C C . LEU A 1 117 ? 39.529 12.820 -51.649 1.00 62.22 117 LEU A C 1
ATOM 958 O O . LEU A 1 117 ? 39.370 13.962 -52.091 1.00 62.22 117 LEU A O 1
ATOM 962 N N . PRO A 1 118 ? 39.768 12.593 -50.343 1.00 64.62 118 PRO A N 1
ATOM 963 C CA . PRO A 1 118 ? 39.927 13.676 -49.380 1.00 64.62 118 PRO A CA 1
ATOM 964 C C . PRO A 1 118 ? 41.085 14.590 -49.797 1.00 64.62 118 PRO A C 1
ATOM 966 O O . PRO A 1 118 ? 42.232 14.159 -49.878 1.00 64.62 118 PRO A O 1
ATOM 969 N N . THR A 1 119 ? 40.794 15.863 -50.058 1.00 65.31 119 THR A N 1
ATOM 970 C CA . THR A 1 119 ? 41.776 16.852 -50.541 1.00 65.31 119 THR A CA 1
ATOM 971 C C . THR A 1 119 ? 42.666 17.432 -49.441 1.00 65.31 119 THR A C 1
ATOM 973 O O . THR A 1 119 ? 43.590 18.185 -49.737 1.00 65.31 119 THR A O 1
ATOM 976 N N . TYR A 1 120 ? 42.447 17.041 -48.183 1.00 56.56 120 TYR A N 1
ATOM 977 C CA . TYR A 1 120 ? 43.296 17.399 -47.048 1.00 56.56 120 TYR A CA 1
ATOM 978 C C . TYR A 1 120 ? 43.634 16.151 -46.235 1.00 56.56 120 TYR A C 1
ATOM 980 O O . TYR A 1 120 ? 43.017 15.859 -45.214 1.00 56.56 120 TYR A O 1
ATOM 988 N N . LEU A 1 121 ? 44.626 15.399 -46.704 1.00 58.06 121 LEU A N 1
ATOM 989 C CA . LEU A 1 121 ? 45.308 14.398 -45.891 1.00 58.06 121 LEU A CA 1
ATOM 990 C C . LEU A 1 121 ? 46.474 15.116 -45.199 1.00 58.06 121 LEU A C 1
ATOM 992 O O . LEU A 1 121 ? 47.486 15.424 -45.826 1.00 58.06 121 LEU A O 1
ATOM 996 N N . GLY A 1 122 ? 46.303 15.459 -43.918 1.00 56.91 122 GLY A N 1
ATOM 997 C CA . GLY A 1 122 ? 47.411 15.923 -43.080 1.00 56.91 122 GLY A CA 1
ATOM 998 C C . GLY A 1 122 ? 48.538 14.887 -43.108 1.00 56.91 122 GLY A C 1
ATOM 999 O O . GLY A 1 122 ? 48.260 13.688 -43.076 1.00 56.91 122 GLY A O 1
ATOM 1000 N N . GLY A 1 123 ? 49.786 15.347 -43.247 1.00 51.69 123 GLY A N 1
ATOM 1001 C CA . GLY A 1 123 ? 50.953 14.503 -43.518 1.00 51.69 123 GLY A CA 1
ATOM 1002 C C . GLY A 1 123 ? 50.997 13.244 -42.649 1.00 51.69 123 GLY A C 1
ATOM 1003 O O . GLY A 1 123 ? 51.203 13.337 -41.442 1.00 51.69 123 GLY A O 1
ATOM 1004 N N . GLY A 1 124 ? 50.785 12.085 -43.281 1.00 58.88 124 GLY A N 1
ATOM 1005 C CA . GLY A 1 124 ? 50.778 10.769 -42.634 1.00 58.88 124 GLY A CA 1
ATOM 1006 C C . GLY A 1 124 ? 49.469 9.979 -42.740 1.00 58.88 124 GLY A C 1
ATOM 1007 O O . GLY A 1 124 ? 49.439 8.835 -42.302 1.00 58.88 124 GLY A O 1
ATOM 1008 N N . ALA A 1 125 ? 48.397 10.532 -43.313 1.00 53.81 125 ALA A N 1
ATOM 1009 C CA . ALA A 1 125 ? 47.156 9.779 -43.484 1.00 53.81 125 ALA A CA 1
ATOM 1010 C C . ALA A 1 125 ? 47.226 8.835 -44.702 1.00 53.81 125 ALA A C 1
ATOM 1012 O O . ALA A 1 125 ? 47.347 9.277 -45.846 1.00 53.81 125 ALA A O 1
ATOM 1013 N N . GLU A 1 126 ? 47.150 7.530 -44.429 1.00 57.56 126 GLU A N 1
ATOM 1014 C CA . GLU A 1 126 ? 47.013 6.470 -45.428 1.00 57.56 126 GLU A CA 1
ATOM 1015 C C . GLU A 1 126 ? 45.794 6.746 -46.318 1.00 57.56 126 GLU A C 1
ATOM 1017 O O . GLU A 1 126 ? 44.696 7.039 -45.835 1.00 57.56 126 GLU A O 1
ATOM 1022 N N . VAL A 1 127 ? 45.984 6.671 -47.637 1.00 59.75 127 VAL A N 1
ATOM 1023 C CA . VAL A 1 127 ? 44.863 6.708 -48.577 1.00 59.75 127 VAL A CA 1
ATOM 1024 C C . VAL A 1 127 ? 43.924 5.540 -48.262 1.00 59.75 127 VAL A C 1
ATOM 1026 O O . VAL A 1 127 ? 44.391 4.402 -48.134 1.00 59.75 127 VAL A O 1
ATOM 1029 N N . PRO A 1 128 ? 42.604 5.769 -48.136 1.00 62.34 128 PRO A N 1
ATOM 1030 C CA . PRO A 1 128 ? 41.689 4.657 -47.959 1.00 62.34 128 PRO A CA 1
ATOM 1031 C C . PRO A 1 128 ? 41.843 3.692 -49.146 1.00 62.34 128 PRO A C 1
ATOM 1033 O O . PRO A 1 128 ? 41.941 4.117 -50.297 1.00 62.34 128 PRO A O 1
ATOM 1036 N N . PHE A 1 129 ? 41.876 2.393 -48.835 1.00 61.91 129 PHE A N 1
ATOM 1037 C CA . PHE A 1 129 ? 41.918 1.258 -49.774 1.00 61.91 129 PHE A CA 1
ATOM 1038 C C . PHE A 1 129 ? 43.270 0.890 -50.410 1.00 61.91 129 PHE A C 1
ATOM 1040 O O . PHE A 1 129 ? 43.314 -0.097 -51.143 1.00 61.91 129 PHE A O 1
ATOM 1047 N N . ILE A 1 130 ? 44.378 1.581 -50.109 1.00 54.66 130 ILE A N 1
ATOM 1048 C CA . ILE A 1 130 ? 45.716 1.151 -50.557 1.00 54.66 130 ILE A CA 1
ATOM 1049 C C . ILE A 1 130 ? 46.647 1.040 -49.350 1.00 54.66 130 ILE A C 1
ATOM 1051 O O . ILE A 1 130 ? 47.306 2.000 -48.962 1.00 54.66 130 ILE A O 1
ATOM 1055 N N . SER A 1 131 ? 46.732 -0.155 -48.768 1.00 51.38 131 SER A N 1
ATOM 1056 C CA . SER A 1 131 ? 47.833 -0.491 -47.863 1.00 51.38 131 SER A CA 1
ATOM 1057 C C . SER A 1 131 ? 49.078 -0.752 -48.712 1.00 51.38 131 SER A C 1
ATOM 1059 O O . SER A 1 131 ? 49.222 -1.824 -49.301 1.00 51.38 131 SER A O 1
ATOM 1061 N N . ILE A 1 132 ? 49.953 0.246 -48.828 1.00 48.38 132 ILE A N 1
ATOM 1062 C CA . ILE A 1 132 ? 51.271 0.073 -49.446 1.00 48.38 132 ILE A CA 1
ATOM 1063 C C . ILE A 1 132 ? 52.144 -0.620 -48.398 1.00 48.38 132 ILE A C 1
ATOM 1065 O O . ILE A 1 132 ? 52.400 -0.059 -47.335 1.00 48.38 132 ILE A O 1
ATOM 1069 N N . ARG A 1 133 ? 52.509 -1.871 -48.671 1.00 44.66 133 ARG A N 1
ATOM 1070 C CA . ARG A 1 133 ? 53.425 -2.662 -47.848 1.00 44.66 133 ARG A CA 1
ATOM 1071 C C . ARG A 1 133 ? 54.870 -2.229 -48.064 1.00 44.66 133 ARG A C 1
ATOM 1073 O O . ARG A 1 133 ? 55.201 -1.901 -49.225 1.00 44.66 133 ARG A O 1
#

InterPro domains:
  IPR000163 Prohibitin [PR00679] (29-48)
  IPR000163 Prohibitin [PR00679] (54-77)
  IPR000163 Prohibitin [PR00679] (77-93)
  IPR000163 Prohibitin [PTHR23222] (5-101)
  IPR001107 Band 7 domain [PF01145] (3-75)